Protein AF-A0A2V3ZYX6-F1 (afdb_monomer)

Organism: NCBI:txid2184082

Structure (mmCIF, N/CA/C/O backbone):
data_AF-A0A2V3ZYX6-F1
#
_entry.id   AF-A0A2V3ZYX6-F1
#
loop_
_atom_site.group_PDB
_atom_site.id
_atom_site.type_symbol
_atom_site.label_atom_id
_atom_site.label_alt_id
_atom_site.label_comp_id
_atom_site.label_asym_id
_atom_site.label_entity_id
_atom_site.label_seq_id
_atom_site.pdbx_PDB_ins_code
_atom_site.Cartn_x
_atom_site.Cartn_y
_atom_site.Cartn_z
_atom_site.occupancy
_atom_site.B_iso_or_equiv
_atom_site.auth_seq_id
_atom_site.auth_comp_id
_atom_site.auth_asym_id
_atom_site.auth_atom_id
_atom_site.pdbx_PDB_model_num
ATOM 1 N N . MET A 1 1 ? 13.068 -4.215 -7.784 1.00 69.56 1 MET A N 1
ATOM 2 C CA . MET A 1 1 ? 13.320 -4.412 -6.327 1.00 69.56 1 MET A CA 1
ATOM 3 C C . MET A 1 1 ? 12.025 -4.811 -5.627 1.00 69.56 1 MET A C 1
ATOM 5 O O . MET A 1 1 ? 10.965 -4.370 -6.068 1.00 69.56 1 MET A O 1
ATOM 9 N N . LEU A 1 2 ? 12.092 -5.632 -4.566 1.00 69.88 2 LEU A N 1
ATOM 10 C CA . LEU A 1 2 ? 10.892 -6.103 -3.850 1.00 69.88 2 LEU A CA 1
ATOM 11 C C . LEU A 1 2 ? 10.103 -4.931 -3.239 1.00 69.88 2 LEU A C 1
ATOM 13 O O . LEU A 1 2 ? 8.895 -4.851 -3.429 1.00 69.88 2 LEU A O 1
ATOM 17 N N . ILE A 1 3 ? 10.808 -4.000 -2.589 1.00 81.31 3 ILE A N 1
ATOM 18 C CA . ILE A 1 3 ? 10.275 -2.737 -2.061 1.00 81.31 3 ILE A CA 1
ATOM 19 C C . ILE A 1 3 ? 10.857 -1.600 -2.906 1.00 81.31 3 ILE A C 1
ATOM 21 O O . ILE A 1 3 ? 12.077 -1.477 -3.025 1.00 81.31 3 ILE A O 1
ATOM 25 N N . GLY A 1 4 ? 9.997 -0.803 -3.533 1.00 82.81 4 GLY A N 1
ATOM 26 C CA . GLY A 1 4 ? 10.360 0.393 -4.288 1.00 82.81 4 GLY A CA 1
ATOM 27 C C . GLY A 1 4 ? 10.193 1.681 -3.479 1.00 82.81 4 GLY A C 1
ATOM 28 O O . GLY A 1 4 ? 9.582 1.701 -2.413 1.00 82.81 4 GLY A O 1
ATOM 29 N N . TYR A 1 5 ? 10.686 2.795 -4.026 1.00 86.44 5 TYR A N 1
ATOM 30 C CA . TYR A 1 5 ? 10.572 4.120 -3.399 1.00 86.44 5 TYR A CA 1
ATOM 31 C C . TYR A 1 5 ? 9.124 4.516 -3.083 1.00 86.44 5 TYR A C 1
ATOM 33 O O . TYR A 1 5 ? 8.850 5.081 -2.027 1.00 86.44 5 TYR A O 1
ATOM 41 N N . PHE A 1 6 ? 8.187 4.172 -3.970 1.00 88.06 6 PHE A N 1
ATOM 42 C CA . PHE A 1 6 ? 6.762 4.409 -3.747 1.00 88.06 6 PHE A CA 1
ATOM 43 C C . PHE A 1 6 ? 6.235 3.651 -2.521 1.00 88.06 6 PHE A C 1
ATOM 45 O O . PHE A 1 6 ? 5.490 4.218 -1.727 1.00 88.06 6 PHE A O 1
ATOM 52 N N . ASP A 1 7 ? 6.674 2.407 -2.318 1.00 89.50 7 ASP A N 1
ATOM 53 C CA . ASP A 1 7 ? 6.239 1.584 -1.186 1.00 89.50 7 ASP A CA 1
ATOM 54 C C . ASP A 1 7 ? 6.695 2.187 0.149 1.00 89.50 7 ASP A C 1
ATOM 56 O O . ASP A 1 7 ? 5.927 2.232 1.108 1.00 89.50 7 ASP A O 1
ATOM 60 N N . ILE A 1 8 ? 7.912 2.740 0.194 1.00 90.75 8 ILE A N 1
ATOM 61 C CA . ILE A 1 8 ? 8.442 3.446 1.372 1.00 90.75 8 ILE A CA 1
ATOM 62 C C . ILE A 1 8 ? 7.592 4.683 1.694 1.00 90.75 8 ILE A C 1
ATOM 64 O O . ILE A 1 8 ? 7.268 4.923 2.858 1.00 90.75 8 ILE A O 1
ATOM 68 N N . ILE A 1 9 ? 7.189 5.448 0.674 1.00 92.12 9 ILE A N 1
ATOM 69 C CA . ILE A 1 9 ? 6.326 6.626 0.846 1.00 92.12 9 ILE A CA 1
ATOM 70 C C . ILE A 1 9 ? 4.958 6.214 1.402 1.00 92.12 9 ILE A C 1
ATOM 72 O O . ILE A 1 9 ? 4.474 6.837 2.349 1.00 92.12 9 ILE A O 1
ATOM 76 N N . ILE A 1 10 ? 4.347 5.155 0.860 1.00 91.75 10 ILE A N 1
ATOM 77 C CA . ILE A 1 10 ? 3.053 4.654 1.344 1.00 91.75 10 ILE A CA 1
ATOM 78 C C . ILE A 1 10 ? 3.153 4.162 2.791 1.00 91.75 10 ILE A C 1
ATOM 80 O O . ILE A 1 10 ? 2.279 4.480 3.597 1.00 91.75 10 ILE A O 1
ATOM 84 N N . LEU A 1 11 ? 4.223 3.449 3.154 1.00 91.19 11 LEU A N 1
ATOM 85 C CA . LEU A 1 11 ? 4.458 3.019 4.536 1.00 91.19 11 LEU A CA 1
ATOM 86 C C . LEU A 1 11 ? 4.626 4.212 5.486 1.00 91.19 11 LEU A C 1
ATOM 88 O O . LEU A 1 11 ? 4.026 4.226 6.561 1.00 91.19 11 LEU A O 1
ATOM 92 N N . GLY A 1 12 ? 5.378 5.237 5.079 1.00 91.62 12 GLY A N 1
ATOM 93 C CA . GLY A 1 12 ? 5.529 6.471 5.852 1.00 91.62 12 GLY A CA 1
ATOM 94 C C . GLY A 1 12 ? 4.195 7.191 6.064 1.00 91.62 12 GLY A C 1
ATOM 95 O O . GLY A 1 12 ? 3.852 7.541 7.195 1.00 91.62 12 GLY A O 1
ATOM 96 N N . LEU A 1 13 ? 3.401 7.345 4.999 1.00 91.62 13 LEU A N 1
ATOM 97 C CA . LEU 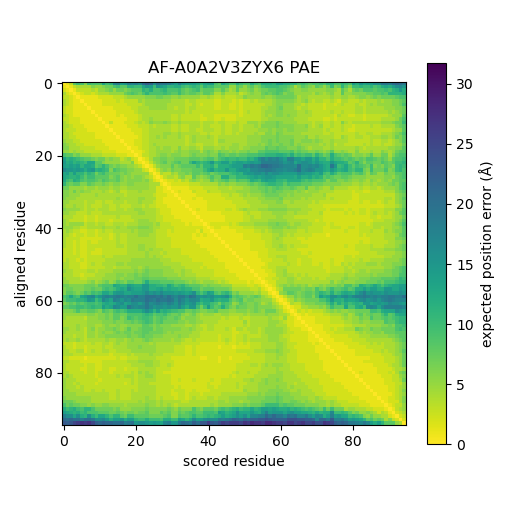A 1 13 ? 2.054 7.915 5.080 1.00 91.62 13 LEU A CA 1
ATOM 98 C C . LEU A 1 13 ? 1.158 7.104 6.015 1.00 91.62 13 LEU A C 1
ATOM 100 O O . LEU A 1 13 ? 0.474 7.684 6.851 1.00 91.62 13 LEU A O 1
ATOM 104 N N . LEU A 1 14 ? 1.186 5.775 5.918 1.00 90.94 14 LEU A N 1
ATOM 105 C CA . LEU A 1 14 ? 0.401 4.886 6.772 1.00 90.94 14 LEU A CA 1
ATOM 106 C C . LEU A 1 14 ? 0.741 5.066 8.257 1.00 90.94 14 LEU A C 1
ATOM 108 O O . LEU A 1 14 ? -0.173 5.111 9.077 1.00 90.94 14 LEU A O 1
ATOM 112 N N . ILE A 1 15 ? 2.019 5.233 8.611 1.00 90.31 15 ILE A N 1
ATOM 113 C CA . ILE A 1 15 ? 2.433 5.511 9.996 1.00 90.31 15 ILE A CA 1
ATOM 114 C C . ILE A 1 15 ? 1.890 6.867 10.459 1.00 90.31 15 ILE A C 1
ATOM 116 O O . ILE A 1 15 ? 1.292 6.956 11.532 1.00 90.31 15 ILE A O 1
ATOM 120 N N . VAL A 1 16 ? 2.046 7.914 9.643 1.00 91.12 16 VAL A N 1
ATOM 121 C CA . VAL A 1 16 ? 1.549 9.263 9.961 1.00 91.12 16 VAL A CA 1
ATOM 122 C C . VAL A 1 16 ? 0.030 9.262 10.139 1.00 91.12 16 VAL A C 1
ATOM 124 O O . VAL A 1 16 ? -0.474 9.815 11.118 1.00 91.12 16 VAL A O 1
ATOM 127 N N . PHE A 1 17 ? -0.705 8.600 9.243 1.00 87.44 17 PHE A N 1
ATOM 128 C CA . PHE A 1 17 ? -2.153 8.443 9.352 1.00 87.44 17 PHE A CA 1
ATOM 129 C C . PHE A 1 17 ? -2.542 7.679 10.617 1.00 87.44 17 PHE A C 1
ATOM 131 O O . PHE A 1 17 ? -3.431 8.135 11.334 1.00 87.44 17 PHE A O 1
ATOM 138 N N . ASN A 1 18 ? -1.851 6.586 10.952 1.00 87.81 18 ASN A N 1
ATOM 139 C CA . ASN A 1 18 ? -2.130 5.859 12.188 1.00 87.81 18 ASN A CA 1
ATOM 140 C C . ASN A 1 18 ? -1.936 6.734 13.429 1.00 87.81 18 ASN A C 1
ATOM 142 O O . ASN A 1 18 ? -2.782 6.697 14.313 1.00 87.81 18 ASN A O 1
ATOM 146 N N . ILE A 1 19 ? -0.893 7.567 13.486 1.00 87.62 19 ILE A N 1
ATOM 147 C CA . ILE A 1 19 ? -0.658 8.479 14.620 1.00 87.62 19 ILE A CA 1
ATOM 148 C C . ILE A 1 19 ? -1.736 9.573 14.687 1.00 87.62 19 ILE A C 1
ATOM 150 O O . ILE A 1 19 ? -2.311 9.815 15.749 1.00 87.62 19 ILE A O 1
ATOM 154 N N . LEU A 1 20 ? -2.035 10.232 13.562 1.00 84.88 20 LEU A N 1
ATOM 155 C CA . LEU A 1 20 ? -2.995 11.343 13.505 1.00 84.88 20 LEU A CA 1
ATOM 156 C C . LEU A 1 20 ? -4.427 10.902 13.814 1.00 84.88 20 LEU A C 1
ATOM 158 O O . LEU A 1 20 ? -5.183 11.626 14.467 1.00 84.88 20 LEU A O 1
ATOM 162 N N . PHE A 1 21 ? -4.810 9.725 13.328 1.00 80.00 21 PHE A N 1
ATOM 163 C CA . PHE A 1 21 ? -6.161 9.201 13.474 1.00 80.0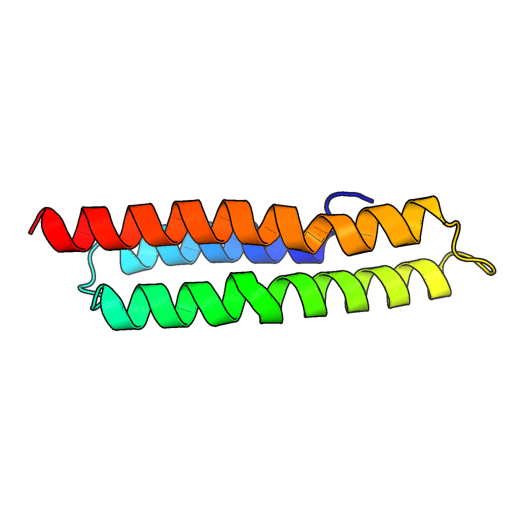0 21 PHE A CA 1
ATOM 164 C C . PHE A 1 21 ? -6.310 8.243 14.659 1.00 80.00 21 PHE A C 1
ATOM 166 O O . PHE A 1 21 ? -7.433 7.837 14.942 1.00 80.00 21 PHE A O 1
ATOM 173 N N . TRP A 1 22 ? -5.243 7.990 15.430 1.00 77.00 22 TRP A N 1
ATOM 174 C CA . TRP A 1 22 ? -5.276 7.133 16.623 1.00 77.00 22 TRP A CA 1
ATOM 175 C C . TRP A 1 22 ? -6.354 7.538 17.632 1.00 77.00 22 TRP A C 1
ATOM 177 O O . TRP A 1 22 ? -6.925 6.697 18.306 1.00 77.00 22 TRP A O 1
ATOM 187 N N . LYS A 1 23 ? -6.644 8.838 17.764 1.0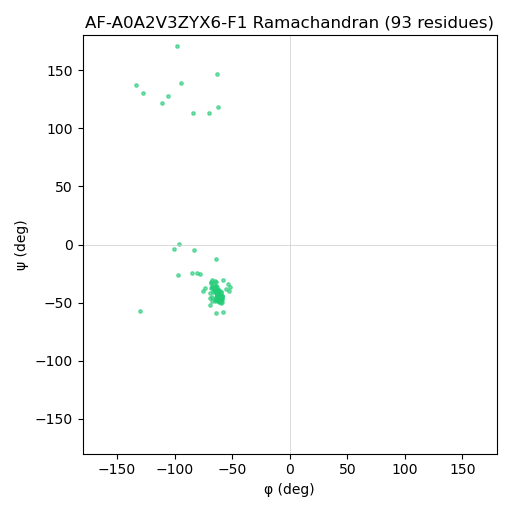0 72.50 23 LYS A N 1
ATOM 188 C CA . LYS A 1 23 ? -7.644 9.350 18.720 1.00 72.50 23 LYS A CA 1
ATOM 189 C C . LYS A 1 23 ? -8.998 9.678 18.087 1.00 72.50 23 LYS A C 1
ATOM 191 O O . LYS A 1 23 ? -9.912 10.098 18.793 1.00 72.50 23 LYS A O 1
ATOM 196 N N . LYS A 1 24 ? -9.137 9.553 16.764 1.00 75.75 24 LYS A N 1
ATOM 197 C CA . LYS A 1 24 ? -10.378 9.888 16.054 1.00 75.75 24 LYS A CA 1
ATOM 198 C C . LYS A 1 24 ? -11.231 8.639 15.875 1.00 75.75 24 LYS A C 1
ATOM 200 O O . LYS A 1 24 ? -10.726 7.581 15.521 1.00 75.75 24 LYS A O 1
ATOM 205 N N . ARG A 1 25 ? -12.546 8.782 16.064 1.00 70.12 25 ARG A N 1
ATOM 206 C CA . ARG A 1 25 ? -13.494 7.710 15.743 1.00 70.12 25 ARG A CA 1
ATOM 207 C C . ARG A 1 25 ? -13.580 7.554 14.231 1.00 70.12 25 ARG A C 1
ATOM 209 O O . ARG A 1 25 ? -14.079 8.441 13.541 1.00 70.12 25 ARG A O 1
ATOM 216 N N . ILE A 1 26 ? -13.103 6.422 13.735 1.00 74.75 26 ILE A N 1
ATOM 217 C CA . ILE A 1 26 ? -13.355 5.966 12.372 1.00 74.75 26 ILE A CA 1
ATOM 218 C C . ILE A 1 26 ? -14.365 4.831 12.484 1.00 74.75 26 ILE A C 1
ATOM 220 O O . ILE A 1 26 ? -14.150 3.897 13.243 1.00 74.75 26 ILE A O 1
ATOM 224 N N . ASN A 1 27 ? -15.461 4.908 11.730 1.00 81.94 27 ASN A N 1
ATOM 225 C CA . ASN A 1 27 ? -16.422 3.811 11.656 1.00 81.94 27 ASN A CA 1
ATOM 226 C C . ASN A 1 27 ? -15.727 2.575 11.068 1.00 81.94 27 ASN A C 1
ATOM 228 O O . ASN A 1 27 ? -15.300 2.617 9.909 1.00 81.94 27 ASN A O 1
ATOM 232 N N . GLY A 1 28 ? -15.650 1.485 11.838 1.00 80.06 28 GLY A N 1
ATOM 233 C CA . GLY A 1 28 ? -14.937 0.270 11.446 1.00 80.06 28 GLY A CA 1
ATOM 234 C C . GLY A 1 28 ? -15.335 -0.275 10.070 1.00 80.06 28 GLY A C 1
ATOM 235 O O . GLY A 1 28 ? -14.465 -0.697 9.310 1.00 80.06 28 GLY A O 1
ATOM 236 N N . LYS A 1 29 ? -16.616 -0.182 9.678 1.00 84.44 29 LYS A N 1
ATOM 237 C CA . LYS A 1 29 ? -17.090 -0.641 8.355 1.00 84.44 29 LYS A CA 1
ATOM 238 C C . LYS A 1 29 ? -16.531 0.203 7.211 1.00 84.44 29 LYS A C 1
ATOM 240 O O . LYS A 1 29 ? -16.074 -0.339 6.208 1.00 84.44 29 LYS A O 1
ATOM 245 N N . ILE A 1 30 ? -16.560 1.526 7.371 1.00 86.06 30 ILE A N 1
ATOM 246 C CA . ILE A 1 30 ? -16.052 2.472 6.369 1.00 86.06 30 ILE A CA 1
ATOM 247 C C . ILE A 1 30 ? -14.526 2.363 6.293 1.00 86.06 30 ILE A C 1
ATOM 249 O O . ILE A 1 30 ? -13.973 2.312 5.198 1.00 86.06 30 ILE A O 1
ATOM 253 N N . GLY A 1 31 ? -13.854 2.252 7.443 1.00 86.19 31 GLY A N 1
ATOM 254 C CA . GLY A 1 31 ? -12.408 2.051 7.519 1.00 86.19 31 GLY A CA 1
ATOM 255 C C . GLY A 1 31 ? -11.960 0.771 6.813 1.00 86.19 31 GLY A C 1
ATOM 256 O O . GLY A 1 31 ? -11.070 0.828 5.970 1.00 86.19 31 GLY A O 1
ATOM 257 N N . CYS A 1 32 ? -12.624 -0.361 7.071 1.00 87.38 32 CYS A N 1
ATOM 258 C CA . CYS A 1 32 ? -12.315 -1.627 6.399 1.00 87.38 32 CYS A CA 1
ATOM 259 C C . CYS A 1 32 ? -12.541 -1.552 4.882 1.00 87.38 32 CYS A C 1
ATOM 261 O O . CYS A 1 32 ? -11.728 -2.074 4.123 1.00 87.38 32 CYS A O 1
ATOM 263 N N . LEU A 1 33 ? -13.602 -0.876 4.423 1.00 90.88 33 LEU A N 1
ATOM 264 C CA . LEU A 1 33 ? -13.871 -0.701 2.991 1.00 90.88 33 LEU A CA 1
ATOM 265 C C . LEU A 1 33 ? -12.776 0.142 2.321 1.00 90.88 33 LEU A C 1
ATOM 267 O O . LEU A 1 33 ? -12.231 -0.263 1.295 1.00 90.88 33 LEU A O 1
ATOM 271 N N . ILE A 1 34 ? -12.403 1.273 2.928 1.00 90.31 34 ILE A N 1
ATOM 272 C CA . ILE A 1 34 ? -11.316 2.133 2.437 1.00 90.31 34 ILE A CA 1
ATOM 273 C C . ILE A 1 34 ? -9.999 1.352 2.379 1.00 90.31 34 ILE A C 1
ATOM 275 O O . ILE A 1 34 ? -9.317 1.384 1.355 1.00 90.31 34 ILE A O 1
ATOM 279 N N . ILE A 1 35 ? -9.660 0.615 3.441 1.00 91.56 35 ILE A N 1
ATOM 280 C CA . ILE A 1 35 ? -8.456 -0.222 3.489 1.00 91.56 35 ILE A CA 1
ATOM 281 C C . ILE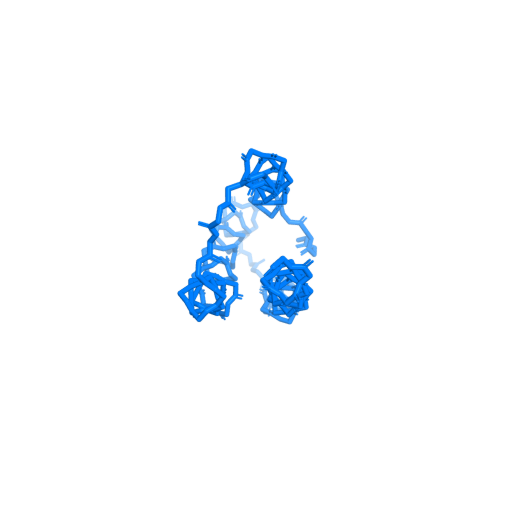 A 1 35 ? -8.501 -1.283 2.386 1.00 91.56 35 ILE A C 1
ATOM 283 O O . ILE A 1 35 ? -7.524 -1.439 1.659 1.00 91.56 35 ILE A O 1
ATOM 287 N N . GLY A 1 36 ? -9.633 -1.965 2.206 1.00 91.38 36 GLY A N 1
ATOM 288 C CA . GLY A 1 36 ? -9.803 -2.983 1.172 1.00 91.38 36 GLY A CA 1
ATOM 289 C C . GLY A 1 36 ? -9.584 -2.440 -0.240 1.00 91.38 36 GLY A C 1
ATOM 290 O O . GLY A 1 36 ? -8.867 -3.052 -1.027 1.00 91.38 36 GLY A O 1
ATOM 291 N N . VAL A 1 37 ? -10.126 -1.264 -0.562 1.00 93.88 37 VAL A N 1
ATOM 292 C CA . VAL A 1 37 ? -9.939 -0.643 -1.885 1.00 93.88 37 VAL A CA 1
ATOM 293 C C . VAL A 1 37 ? -8.496 -0.167 -2.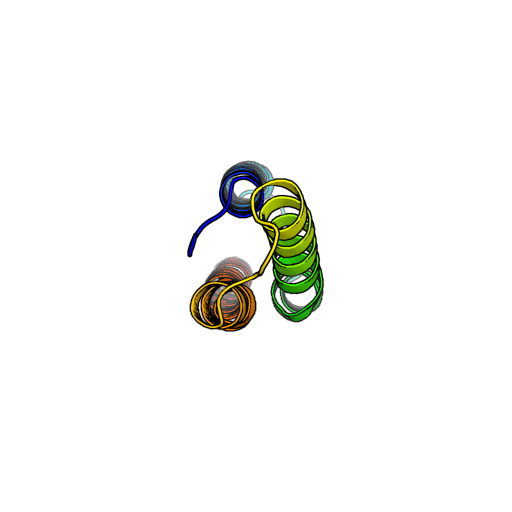079 1.00 93.88 37 VAL A C 1
ATOM 295 O O . VAL A 1 37 ? -7.888 -0.429 -3.122 1.00 93.88 37 VAL A O 1
ATOM 298 N N . LEU A 1 38 ? -7.926 0.505 -1.075 1.00 93.06 38 LEU A N 1
ATOM 299 C CA . LEU A 1 38 ? -6.582 1.073 -1.166 1.00 93.06 38 LEU A CA 1
ATOM 300 C C . LEU A 1 38 ? -5.497 -0.006 -1.203 1.00 93.06 38 LEU A C 1
ATOM 302 O O . LEU A 1 38 ? -4.672 -0.007 -2.112 1.00 93.06 38 LEU A O 1
ATOM 306 N N . PHE A 1 39 ? -5.511 -0.939 -0.254 1.00 93.06 39 PHE A N 1
ATOM 307 C CA . PHE A 1 39 ? -4.493 -1.984 -0.129 1.00 93.06 39 PHE A CA 1
ATOM 308 C C . PHE A 1 39 ? -4.776 -3.198 -1.015 1.00 93.06 39 PHE A C 1
ATOM 310 O O . PHE A 1 39 ? -3.841 -3.895 -1.397 1.00 93.06 39 PHE A O 1
ATOM 317 N N . GLY A 1 40 ? -6.035 -3.449 -1.379 1.00 91.75 40 GLY A N 1
ATOM 318 C CA . GLY A 1 40 ? -6.404 -4.553 -2.265 1.00 91.75 40 GLY A CA 1
ATOM 319 C C . GLY A 1 40 ? -6.076 -4.284 -3.730 1.00 91.75 40 GLY A C 1
ATOM 320 O O . GLY A 1 40 ? -5.613 -5.190 -4.424 1.00 91.75 40 GLY A O 1
ATOM 321 N N . VAL A 1 41 ? -6.299 -3.048 -4.195 1.00 91.06 41 VAL A N 1
ATOM 322 C CA . VAL A 1 41 ? -6.226 -2.709 -5.625 1.00 91.06 41 VAL A CA 1
ATOM 323 C C . VAL A 1 41 ? -5.349 -1.490 -5.887 1.00 91.06 41 VAL A C 1
ATOM 325 O O . VAL A 1 41 ? -4.392 -1.596 -6.650 1.00 91.06 41 VAL A O 1
ATOM 328 N N . ALA A 1 42 ? -5.648 -0.337 -5.280 1.00 93.94 42 ALA A N 1
ATOM 329 C CA . ALA A 1 42 ? -5.049 0.927 -5.712 1.00 93.94 42 ALA A CA 1
ATOM 330 C C . ALA A 1 42 ? -3.525 0.964 -5.506 1.00 93.94 42 ALA A C 1
ATOM 332 O O . ALA A 1 42 ? -2.773 1.120 -6.468 1.00 93.94 42 ALA A O 1
ATOM 333 N N . PHE A 1 43 ? -3.051 0.790 -4.272 1.00 92.56 43 PHE A N 1
ATOM 334 C CA . PHE A 1 43 ? -1.628 0.842 -3.941 1.00 92.56 43 PHE A CA 1
ATOM 335 C C . PHE A 1 43 ? -0.777 -0.219 -4.643 1.00 92.56 43 PHE A C 1
ATOM 337 O O . PHE A 1 43 ? 0.225 0.177 -5.247 1.00 92.56 43 PHE A O 1
ATOM 344 N N . PRO A 1 44 ? -1.139 -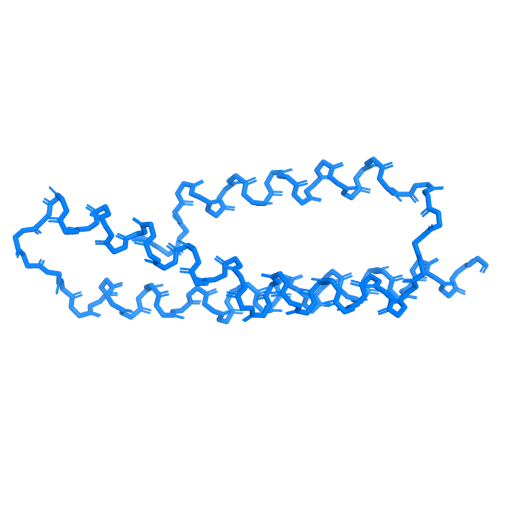1.518 -4.659 1.00 92.25 44 PRO A N 1
ATOM 345 C CA . PRO A 1 44 ? -0.340 -2.496 -5.390 1.00 92.25 44 PRO A CA 1
ATOM 346 C C . PRO A 1 44 ? -0.313 -2.219 -6.899 1.00 92.25 44 PRO A C 1
ATOM 348 O O . PRO A 1 44 ? 0.746 -2.347 -7.516 1.00 92.25 44 PRO A O 1
ATOM 351 N N . TYR A 1 45 ? -1.420 -1.750 -7.490 1.00 92.94 45 TYR A N 1
ATOM 352 C CA . TYR A 1 45 ? -1.466 -1.386 -8.909 1.00 92.94 45 TYR A CA 1
ATOM 353 C C . TYR A 1 45 ? -0.562 -0.192 -9.244 1.00 92.94 45 TYR A C 1
ATOM 355 O O . TYR A 1 45 ? 0.234 -0.262 -10.185 1.00 92.94 45 TYR A O 1
ATOM 363 N N . PHE A 1 46 ? -0.644 0.899 -8.473 1.00 92.81 46 PHE A N 1
ATOM 364 C CA . PHE A 1 46 ? 0.216 2.068 -8.686 1.00 92.81 46 PHE A CA 1
ATOM 365 C C . PHE A 1 46 ? 1.688 1.730 -8.451 1.00 92.81 46 PHE A C 1
ATOM 367 O O . PHE A 1 46 ? 2.537 2.109 -9.258 1.00 92.81 46 PHE A O 1
ATOM 374 N N . SER A 1 47 ? 1.983 0.957 -7.407 1.00 91.50 47 SER A N 1
ATOM 375 C CA . SER A 1 47 ? 3.338 0.504 -7.115 1.00 91.50 47 SER A CA 1
ATOM 376 C C . SER A 1 47 ? 3.930 -0.326 -8.262 1.00 91.50 47 SER A C 1
ATOM 378 O O . SER A 1 47 ? 5.045 -0.052 -8.714 1.00 91.50 47 SER A O 1
ATOM 380 N N . MET A 1 48 ? 3.160 -1.279 -8.802 1.00 90.94 48 MET A N 1
ATOM 381 C CA . MET A 1 48 ? 3.544 -2.066 -9.976 1.00 90.94 48 MET A CA 1
ATOM 382 C C . MET A 1 48 ? 3.811 -1.170 -11.191 1.00 90.94 48 MET A C 1
ATOM 384 O O . MET A 1 48 ? 4.852 -1.298 -11.834 1.00 90.94 48 MET A O 1
ATOM 388 N N . LYS A 1 49 ? 2.894 -0.249 -11.513 1.00 91.31 49 LYS A N 1
ATOM 389 C CA . LYS A 1 49 ? 3.034 0.657 -12.664 1.00 91.31 49 LYS A CA 1
ATOM 390 C C . LYS A 1 49 ? 4.291 1.516 -12.573 1.00 91.31 49 LYS A C 1
ATOM 392 O O . LYS A 1 49 ? 5.014 1.616 -13.560 1.00 91.31 49 LYS A O 1
ATOM 397 N N . ILE A 1 50 ? 4.558 2.108 -11.410 1.00 90.44 50 ILE A N 1
ATOM 398 C CA . ILE A 1 50 ? 5.727 2.970 -11.195 1.00 90.44 50 ILE A CA 1
ATOM 399 C C . ILE A 1 50 ? 7.023 2.172 -11.365 1.00 90.44 50 ILE A C 1
ATOM 401 O O . ILE A 1 50 ? 7.931 2.626 -12.058 1.00 90.44 50 ILE A O 1
ATOM 405 N N . GLU A 1 51 ? 7.103 0.967 -10.797 1.00 88.50 51 GLU A N 1
ATOM 406 C CA . GLU A 1 51 ? 8.302 0.132 -10.933 1.00 88.50 51 GLU A CA 1
ATOM 407 C C . GLU A 1 51 ? 8.501 -0.364 -12.366 1.00 88.50 51 GLU A C 1
ATOM 409 O O . GLU A 1 51 ? 9.634 -0.394 -12.831 1.00 88.50 51 GLU A O 1
ATOM 414 N N . LEU A 1 52 ? 7.433 -0.700 -13.096 1.00 87.94 52 LEU A N 1
ATOM 415 C CA . LEU A 1 52 ? 7.545 -1.084 -14.506 1.00 87.94 52 LEU A CA 1
ATOM 416 C C . LEU A 1 52 ? 8.027 0.077 -15.381 1.00 87.94 52 LEU A C 1
ATOM 418 O O . LEU A 1 52 ? 8.846 -0.135 -16.272 1.00 87.94 52 LEU A O 1
ATOM 422 N N . ILE A 1 53 ? 7.551 1.300 -15.125 1.00 88.94 53 ILE A N 1
ATOM 423 C CA . ILE A 1 53 ? 8.024 2.502 -15.827 1.00 88.94 53 ILE A CA 1
ATOM 424 C C . ILE A 1 53 ? 9.509 2.734 -15.525 1.00 88.94 53 ILE A C 1
ATOM 426 O O . ILE A 1 53 ? 10.289 2.929 -16.455 1.00 88.94 53 ILE A O 1
ATOM 430 N N . ARG A 1 54 ? 9.911 2.638 -14.250 1.00 87.12 54 ARG A N 1
ATOM 431 C CA . ARG A 1 54 ? 11.313 2.757 -13.825 1.00 87.12 54 ARG A CA 1
ATOM 432 C C . ARG A 1 54 ? 12.193 1.692 -14.481 1.00 87.12 54 ARG A C 1
ATOM 434 O O . ARG A 1 54 ? 13.196 2.026 -15.102 1.00 87.12 54 ARG A O 1
ATOM 441 N N . ALA A 1 55 ? 11.785 0.427 -14.411 1.00 84.38 55 ALA A N 1
ATOM 442 C CA . ALA A 1 55 ? 12.526 -0.690 -14.983 1.00 84.38 55 ALA A CA 1
ATOM 443 C C . ALA A 1 55 ? 12.682 -0.556 -16.504 1.00 84.38 55 ALA A C 1
ATOM 445 O O . ALA A 1 55 ? 13.762 -0.817 -17.019 1.00 84.38 55 ALA A O 1
ATOM 446 N N . LYS A 1 56 ? 11.645 -0.090 -17.214 1.00 85.38 56 LYS A N 1
ATOM 447 C CA . LYS A 1 56 ? 11.712 0.169 -18.660 1.00 85.38 56 LYS A CA 1
ATOM 448 C C . LYS A 1 56 ? 12.637 1.338 -19.017 1.00 85.38 56 LYS A C 1
ATOM 450 O O . LYS A 1 56 ? 13.198 1.351 -20.104 1.00 85.38 56 LYS A O 1
ATOM 455 N N . SER A 1 57 ? 12.763 2.336 -18.141 1.00 84.62 57 SER A N 1
ATOM 456 C CA . SER A 1 57 ? 13.682 3.462 -18.360 1.00 84.62 57 SER A CA 1
ATOM 457 C C . SER A 1 57 ? 15.145 3.122 -18.070 1.00 84.62 57 SER A C 1
ATOM 459 O O . SER A 1 57 ? 16.033 3.761 -18.619 1.00 84.62 57 SER A O 1
ATOM 461 N N . GLU A 1 58 ? 15.386 2.133 -17.208 1.00 81.62 58 GLU A N 1
ATOM 462 C CA . GLU A 1 58 ? 16.721 1.753 -16.733 1.00 81.62 58 GLU A CA 1
ATOM 463 C C . GLU A 1 58 ? 17.306 0.572 -17.529 1.00 81.62 58 GLU A C 1
ATOM 465 O O . GLU A 1 58 ? 18.523 0.466 -17.666 1.00 81.62 58 GLU A O 1
ATOM 470 N N . TYR A 1 59 ? 16.453 -0.285 -18.104 1.00 79.06 59 TYR A N 1
ATOM 471 C CA . TYR A 1 59 ? 16.854 -1.478 -18.852 1.00 79.06 59 TYR A CA 1
ATOM 472 C C . TYR A 1 59 ? 16.092 -1.607 -20.179 1.00 79.06 59 TYR A C 1
ATOM 474 O O . TYR A 1 59 ? 14.872 -1.452 -20.226 1.00 79.06 59 TYR A O 1
ATOM 482 N N . GLU A 1 60 ? 16.802 -1.974 -21.251 1.00 73.88 60 GLU A N 1
ATOM 483 C CA . GLU A 1 60 ? 16.220 -2.244 -22.581 1.00 73.88 60 GLU A CA 1
ATOM 484 C C . GLU A 1 60 ? 15.276 -3.461 -22.581 1.00 73.88 60 GLU A C 1
ATOM 486 O O . GLU A 1 60 ? 14.287 -3.493 -23.314 1.00 73.88 60 GLU A O 1
ATOM 491 N N . MET A 1 61 ? 15.552 -4.449 -21.722 1.00 75.69 61 MET A N 1
ATOM 492 C CA . MET A 1 61 ? 14.713 -5.626 -21.499 1.00 75.69 61 MET A CA 1
ATOM 493 C C . MET A 1 61 ? 14.405 -5.800 -20.012 1.00 75.69 61 MET A C 1
ATOM 495 O O . MET A 1 61 ? 15.296 -5.793 -19.165 1.00 75.69 61 MET A O 1
ATOM 499 N N . ILE A 1 62 ? 13.122 -5.992 -19.699 1.00 77.00 62 ILE A N 1
ATOM 500 C CA . ILE A 1 62 ? 12.661 -6.304 -18.345 1.00 77.00 62 ILE A CA 1
ATOM 501 C C . ILE A 1 62 ? 12.806 -7.813 -18.132 1.00 77.00 62 ILE A C 1
ATOM 503 O O . ILE A 1 62 ? 12.098 -8.596 -18.760 1.00 77.00 62 ILE A O 1
ATOM 507 N N . ASP A 1 63 ? 13.703 -8.210 -17.232 1.00 81.88 63 ASP A N 1
ATOM 508 C CA . ASP A 1 63 ? 13.869 -9.610 -16.829 1.00 81.88 63 ASP A CA 1
ATOM 509 C C . ASP A 1 63 ? 12.592 -10.163 -16.154 1.00 81.88 63 ASP A C 1
ATOM 511 O O . ASP A 1 63 ? 11.877 -9.450 -15.437 1.00 81.88 63 ASP A O 1
ATOM 515 N N . GLY A 1 64 ? 12.316 -11.456 -16.343 1.00 83.62 64 GLY A N 1
ATOM 516 C CA . GLY A 1 64 ? 11.174 -12.168 -15.768 1.00 83.62 64 GLY A CA 1
ATOM 517 C C . GLY A 1 64 ? 11.135 -12.105 -14.238 1.00 83.62 64 GLY A C 1
ATOM 518 O O . GLY A 1 64 ? 10.054 -12.031 -13.651 1.00 83.62 64 GLY A O 1
ATOM 519 N N . PHE A 1 65 ? 12.294 -12.019 -13.579 1.00 82.06 65 PHE A N 1
ATOM 520 C CA . PHE A 1 65 ? 12.359 -11.789 -12.134 1.00 82.06 65 PHE A CA 1
ATOM 521 C C . PHE A 1 65 ? 11.806 -10.418 -11.723 1.00 82.06 65 PHE A C 1
ATOM 523 O O . PHE A 1 65 ? 11.126 -10.314 -10.704 1.00 82.06 65 PHE A O 1
ATOM 530 N N . ASN A 1 66 ? 12.009 -9.365 -12.519 1.00 83.50 66 ASN A N 1
ATOM 531 C CA . ASN A 1 66 ? 11.440 -8.043 -12.231 1.00 83.50 66 ASN A CA 1
ATOM 532 C C . ASN A 1 66 ? 9.907 -8.044 -12.365 1.00 83.50 66 ASN A C 1
ATOM 534 O O . ASN A 1 66 ? 9.212 -7.421 -11.557 1.00 83.50 66 ASN A O 1
ATOM 538 N N . LEU A 1 67 ? 9.373 -8.785 -13.339 1.00 83.81 67 LEU A N 1
ATOM 539 C CA . LEU A 1 67 ? 7.932 -9.032 -13.487 1.00 83.81 67 LEU A CA 1
ATOM 540 C C . LEU A 1 67 ? 7.356 -9.814 -12.297 1.00 83.81 67 LEU A C 1
ATOM 542 O O . LEU A 1 67 ? 6.297 -9.469 -11.765 1.00 83.81 67 LEU A O 1
ATOM 546 N N . LEU A 1 68 ? 8.079 -10.828 -11.823 1.00 86.50 68 LEU A N 1
ATOM 547 C CA . LEU A 1 68 ? 7.691 -11.579 -10.634 1.00 86.50 68 LEU A CA 1
ATOM 548 C C . LEU A 1 68 ? 7.665 -10.675 -9.393 1.00 86.50 68 LEU A C 1
ATOM 550 O O . LEU A 1 68 ? 6.664 -10.637 -8.679 1.00 86.50 68 LEU A O 1
ATOM 554 N N . TYR A 1 69 ? 8.722 -9.890 -9.160 1.00 84.19 69 TYR A N 1
ATOM 555 C CA . TYR A 1 69 ? 8.803 -8.994 -8.003 1.00 84.19 69 TYR A CA 1
ATOM 556 C C . TYR A 1 69 ? 7.748 -7.891 -8.024 1.00 84.19 69 TYR A C 1
ATOM 558 O O . TYR A 1 69 ? 7.227 -7.539 -6.969 1.00 84.19 69 TYR A O 1
ATOM 566 N N . THR A 1 70 ? 7.399 -7.365 -9.198 1.00 86.56 70 THR A N 1
ATOM 567 C CA . THR A 1 70 ? 6.312 -6.383 -9.326 1.00 86.56 70 THR A CA 1
ATOM 568 C C . THR A 1 70 ? 4.942 -6.997 -9.048 1.00 86.56 70 THR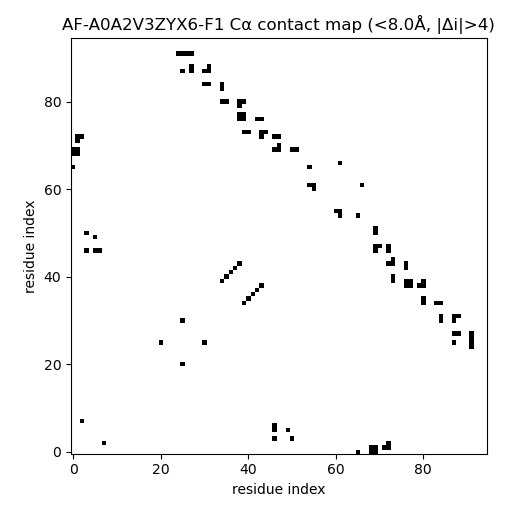 A C 1
ATOM 570 O O . THR A 1 70 ? 4.102 -6.343 -8.434 1.00 86.56 70 THR A O 1
ATOM 573 N N . THR A 1 71 ? 4.737 -8.268 -9.394 1.00 86.88 71 THR A N 1
ATOM 574 C CA . THR A 1 71 ? 3.495 -8.997 -9.087 1.00 86.88 71 THR A CA 1
ATOM 575 C C . THR A 1 71 ? 3.394 -9.358 -7.600 1.00 86.88 71 THR A C 1
ATOM 577 O O . THR A 1 71 ? 2.327 -9.230 -7.000 1.00 86.88 71 THR A O 1
ATOM 580 N N . LEU A 1 72 ? 4.511 -9.719 -6.956 1.00 89.25 72 LEU A N 1
ATOM 581 C CA . LEU A 1 72 ? 4.573 -10.021 -5.517 1.00 89.25 72 LEU A CA 1
ATOM 582 C C . LEU A 1 72 ? 4.241 -8.822 -4.612 1.00 89.2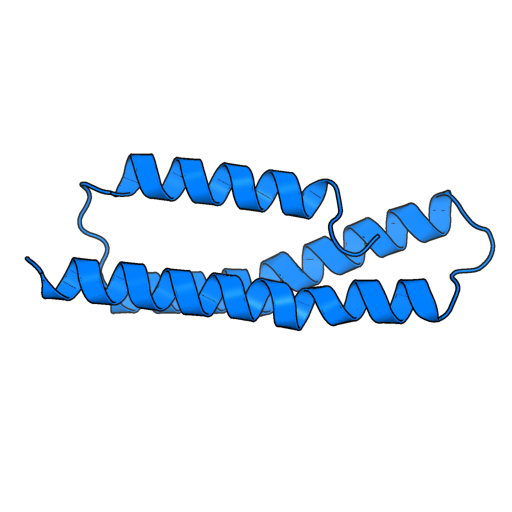5 72 LEU A C 1
ATOM 584 O O . LEU A 1 72 ? 3.964 -9.006 -3.424 1.00 89.25 72 LEU A O 1
ATOM 588 N N . ARG A 1 73 ? 4.190 -7.604 -5.161 1.00 89.12 73 ARG A N 1
ATOM 589 C CA . ARG A 1 73 ? 3.719 -6.427 -4.423 1.00 89.12 73 ARG A CA 1
ATOM 590 C C . ARG A 1 73 ? 2.250 -6.545 -4.024 1.00 89.12 73 ARG A C 1
ATOM 592 O O . ARG A 1 73 ? 1.900 -6.080 -2.947 1.00 89.12 73 ARG A O 1
ATOM 599 N N . PHE A 1 74 ? 1.406 -7.211 -4.815 1.00 91.69 74 PHE A N 1
ATOM 600 C CA . PHE A 1 74 ? -0.004 -7.430 -4.462 1.00 91.69 74 PHE A CA 1
ATOM 601 C C . PHE A 1 74 ? -0.150 -8.181 -3.128 1.00 91.69 74 PHE A C 1
ATOM 603 O O . PHE A 1 74 ? -0.695 -7.594 -2.191 1.00 91.69 74 PHE A O 1
ATOM 610 N N . PRO A 1 75 ? 0.415 -9.398 -2.970 1.00 92.50 75 PRO A N 1
ATOM 611 C CA . PRO A 1 75 ? 0.444 -10.086 -1.682 1.00 92.50 75 PRO A CA 1
ATOM 612 C C . PRO A 1 75 ? 1.016 -9.246 -0.535 1.00 92.50 75 PRO A C 1
ATOM 614 O O . PRO A 1 75 ? 0.480 -9.280 0.570 1.00 92.50 75 PRO A O 1
ATOM 617 N N . MET A 1 76 ? 2.076 -8.466 -0.784 1.00 92.50 76 MET A N 1
ATOM 618 C CA . MET A 1 76 ? 2.674 -7.603 0.240 1.00 92.50 76 MET A CA 1
ATOM 619 C C . MET A 1 76 ? 1.676 -6.550 0.746 1.00 92.50 76 MET A C 1
ATOM 621 O O . MET A 1 76 ? 1.477 -6.418 1.954 1.00 92.50 76 MET A O 1
ATOM 625 N N . TYR A 1 77 ? 1.009 -5.833 -0.162 1.00 93.62 77 TYR A N 1
ATOM 626 C CA . TYR A 1 77 ? 0.000 -4.837 0.204 1.00 93.62 77 TYR A CA 1
ATOM 627 C C . TYR A 1 77 ? -1.227 -5.463 0.863 1.00 93.62 77 TYR A C 1
ATOM 629 O O . TYR A 1 77 ? -1.769 -4.875 1.797 1.00 93.62 77 TYR A O 1
ATOM 637 N N . TRP A 1 78 ? -1.635 -6.664 0.450 1.00 94.38 78 TRP A N 1
ATOM 638 C CA . TRP A 1 78 ? -2.734 -7.382 1.095 1.00 94.38 78 TRP A CA 1
ATOM 639 C C . TRP A 1 78 ? -2.419 -7.730 2.546 1.00 94.38 78 TRP A C 1
ATOM 641 O O . TRP A 1 78 ? -3.265 -7.509 3.408 1.00 94.38 78 TRP A O 1
ATOM 651 N N . LEU A 1 79 ? -1.202 -8.198 2.846 1.00 94.12 79 LEU A N 1
ATOM 652 C CA . LEU A 1 79 ? -0.786 -8.470 4.227 1.00 94.12 79 LEU A CA 1
ATOM 653 C C . LEU A 1 79 ? -0.845 -7.204 5.092 1.00 94.12 79 LEU A C 1
ATOM 655 O O . LEU A 1 79 ? -1.395 -7.236 6.193 1.00 94.12 79 LEU A O 1
ATOM 659 N N . ILE A 1 80 ? -0.350 -6.074 4.576 1.00 93.25 80 ILE A N 1
ATOM 660 C CA . ILE A 1 80 ? -0.416 -4.782 5.277 1.00 93.25 80 ILE A CA 1
ATOM 661 C C . ILE A 1 80 ? -1.876 -4.347 5.471 1.00 93.25 80 ILE A C 1
ATOM 663 O O . ILE A 1 80 ? -2.255 -3.914 6.559 1.00 93.25 80 ILE A O 1
ATOM 667 N N . GLY A 1 81 ? -2.709 -4.492 4.438 1.00 93.38 81 GLY A N 1
ATOM 668 C CA . GLY A 1 81 ? -4.131 -4.163 4.485 1.00 93.38 81 GLY A CA 1
ATOM 669 C C . GLY A 1 81 ? -4.899 -5.000 5.509 1.00 93.38 81 GLY A C 1
ATOM 670 O O . GLY A 1 81 ? -5.687 -4.451 6.273 1.00 93.38 81 GLY A O 1
ATOM 671 N N . ILE A 1 82 ? -4.632 -6.306 5.590 1.00 93.50 82 ILE A N 1
ATOM 672 C CA . ILE A 1 82 ? -5.238 -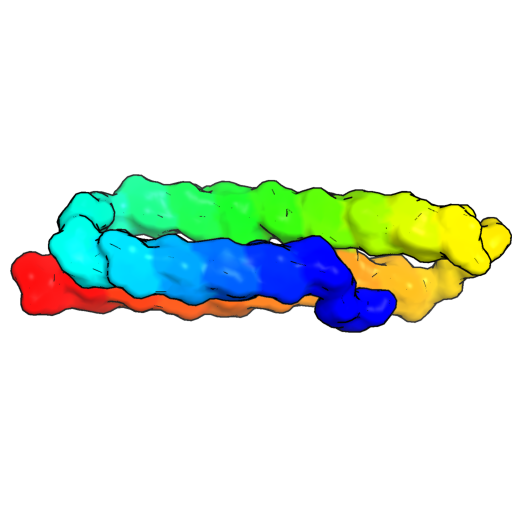7.200 6.589 1.00 93.50 82 ILE A CA 1
ATOM 673 C C . ILE A 1 82 ? -4.853 -6.753 8.001 1.00 93.50 82 ILE A C 1
ATOM 675 O O . ILE A 1 82 ? -5.732 -6.595 8.847 1.00 93.50 82 ILE A O 1
ATOM 679 N N . LEU A 1 83 ? -3.566 -6.483 8.247 1.00 92.75 83 LEU A N 1
ATOM 680 C CA . LEU A 1 83 ? -3.101 -5.982 9.544 1.00 92.75 83 LEU A CA 1
ATOM 681 C C . LEU A 1 83 ? -3.786 -4.663 9.918 1.00 92.75 83 LEU A C 1
ATOM 683 O O . LEU A 1 83 ? -4.263 -4.519 11.041 1.00 92.75 83 LEU A O 1
ATOM 687 N N . GLN A 1 84 ? -3.906 -3.728 8.973 1.00 91.00 84 GLN A N 1
ATOM 688 C CA . GLN A 1 84 ? -4.602 -2.464 9.213 1.00 91.00 84 GLN A CA 1
ATOM 689 C C . GLN A 1 84 ? -6.095 -2.649 9.476 1.00 91.00 84 GLN A C 1
ATOM 691 O O . GLN A 1 84 ? -6.652 -2.008 10.365 1.00 91.00 84 GLN A O 1
ATOM 696 N N . SER A 1 85 ? -6.750 -3.554 8.751 1.00 89.62 85 SER A N 1
ATOM 697 C CA . SER A 1 85 ? -8.161 -3.862 8.974 1.00 89.62 85 SER A CA 1
ATOM 698 C C . SER A 1 85 ? -8.394 -4.434 10.374 1.00 89.62 85 SER A C 1
ATOM 700 O O . SER A 1 85 ? -9.367 -4.059 11.027 1.00 89.62 85 SER A O 1
ATOM 702 N N . ILE A 1 86 ? -7.493 -5.300 10.853 1.00 89.88 86 ILE A N 1
ATOM 703 C CA . ILE A 1 86 ? -7.538 -5.841 12.217 1.00 89.88 86 ILE A CA 1
ATOM 704 C C . ILE A 1 86 ? -7.355 -4.717 13.240 1.00 89.88 86 ILE A C 1
ATOM 706 O O . ILE A 1 86 ? -8.131 -4.641 14.189 1.00 89.88 86 ILE A O 1
ATOM 710 N N . LEU A 1 87 ? -6.383 -3.819 13.041 1.00 87.75 87 LEU A N 1
ATOM 711 C CA . LEU A 1 87 ? -6.145 -2.688 13.945 1.00 87.75 87 LEU A CA 1
ATOM 712 C C . LEU A 1 87 ? -7.367 -1.769 14.053 1.00 87.75 87 LEU A C 1
ATOM 714 O O . LEU A 1 87 ? -7.784 -1.437 15.162 1.00 87.75 87 LEU A O 1
ATOM 718 N N . VAL A 1 88 ? -7.977 -1.407 12.921 1.00 86.56 88 VAL A N 1
ATOM 719 C CA . VAL A 1 88 ? -9.192 -0.580 12.904 1.00 86.56 88 VAL A CA 1
ATOM 720 C C . VAL A 1 88 ? -10.347 -1.286 13.611 1.00 86.56 88 VAL A C 1
ATOM 722 O O . VAL A 1 88 ? -11.051 -0.658 14.398 1.00 86.56 88 VAL A O 1
ATOM 725 N N . HIS A 1 89 ? -10.529 -2.588 13.381 1.00 84.12 89 HIS A N 1
ATOM 726 C CA . HIS A 1 89 ? -11.597 -3.352 14.025 1.00 84.12 89 HIS A CA 1
ATOM 727 C C . HIS A 1 89 ? -11.399 -3.496 15.543 1.00 84.12 89 HIS A C 1
ATOM 729 O O . HIS A 1 89 ? -12.356 -3.363 16.303 1.00 84.12 89 HIS A O 1
ATOM 735 N N . LEU A 1 90 ? -10.167 -3.741 16.000 1.00 83.38 90 LEU A N 1
ATOM 736 C CA . LEU A 1 90 ? -9.849 -3.803 17.429 1.00 83.38 90 LEU A CA 1
ATOM 737 C C . LEU A 1 90 ? -10.100 -2.458 18.112 1.00 83.38 90 LEU A C 1
ATOM 739 O O . LEU A 1 90 ? -10.699 -2.425 19.184 1.00 83.38 90 LEU A O 1
ATOM 743 N N . HIS A 1 91 ? -9.698 -1.357 17.475 1.00 78.75 91 HIS A N 1
ATOM 744 C CA . HIS A 1 91 ? -9.882 -0.019 18.026 1.00 78.75 91 HIS A CA 1
ATOM 745 C C . HIS A 1 91 ? -11.360 0.411 18.085 1.00 78.75 91 HIS A C 1
ATOM 747 O O . HIS A 1 91 ? -11.753 1.104 19.020 1.00 78.75 91 HIS A O 1
ATOM 753 N N . ASP A 1 92 ? -12.186 -0.043 17.136 1.00 75.12 92 ASP A N 1
ATOM 754 C CA . ASP A 1 92 ? -13.646 0.148 17.146 1.00 75.12 92 ASP A CA 1
ATOM 755 C C . ASP A 1 92 ? -14.327 -0.635 18.286 1.00 75.12 92 ASP A C 1
ATOM 757 O O . ASP A 1 92 ? -15.273 -0.143 18.885 1.00 75.12 92 ASP A O 1
ATOM 761 N N . LYS A 1 93 ? -13.827 -1.833 18.631 1.00 63.38 93 LYS A N 1
ATOM 762 C CA . LYS A 1 93 ? -14.415 -2.701 19.672 1.00 63.38 93 LYS A CA 1
ATOM 763 C C . LYS A 1 93 ? -14.032 -2.310 21.107 1.00 63.38 93 LYS A C 1
ATOM 765 O O . LYS A 1 93 ? -14.725 -2.692 22.046 1.00 63.38 93 LYS A O 1
ATOM 770 N N . GLN A 1 94 ? -12.902 -1.630 21.290 1.00 59.09 94 GLN A N 1
ATOM 771 C CA . GLN A 1 94 ? -12.338 -1.326 22.610 1.00 59.09 94 GLN A CA 1
ATOM 772 C C . GLN A 1 94 ? -12.946 -0.073 23.274 1.00 59.09 94 GLN A C 1
ATOM 774 O O . GLN A 1 94 ? -12.611 0.207 24.424 1.00 59.09 94 GLN A O 1
ATOM 779 N N . ASN A 1 95 ? -13.826 0.657 22.575 1.00 49.22 95 ASN A N 1
ATOM 780 C CA . ASN A 1 95 ? -14.467 1.895 23.035 1.00 49.22 95 ASN A CA 1
ATOM 781 C C . ASN A 1 95 ? -15.994 1.836 22.960 1.00 49.22 95 ASN A C 1
ATOM 783 O O . ASN A 1 95 ? -16.517 1.496 21.878 1.00 49.22 95 ASN A O 1
#

Radius of gyration: 15.6 Å; Cα contacts (8 Å, |Δi|>4): 63; chains: 1; bounding box: 34×24×46 Å

Sequence (95 aa):
MLIGYFDIIILGLLIVFNILFWKKRINGKIGCLIIGVLFGVAFPYFSMKIELIRAKSEYEMIDGFNLLYTTLRFPMYWLIGILQSILVHLHDKQN

Foldseek 3Di:
DLADPLNVVVVVVVVVCCVVCVPPDDDLVVQLVVLCPCLQPPSLPVQLVVQVVVQVVVDVDDDPVSVVSSVVSNVVSVVVSVVSSVVSVVSNVVD

Secondary structure (DSSP, 8-state):
--S-HHHHHHHHHHHHHHHHHTTS---HHHHHHHHHHIIIIIHHHHHHHHHHHHHHHH-SS--HHHHHHHHTHHHHHHHHHHHHHHHHHHHHHT-

pLDDT: mean 85.79, std 8.07, range [49.22, 94.38]

Solvent-accessible surface area (backbone atoms only — not comparable to full-atom values): 5211 Å² total; per-residue (Å²): 110,78,75,46,75,63,51,54,51,52,53,54,48,50,53,52,49,50,64,72,45,67,84,52,93,62,60,41,69,61,51,38,51,53,38,48,50,40,24,65,46,50,51,28,52,53,47,29,51,53,49,52,54,50,45,58,74,76,32,100,68,79,52,69,66,57,56,49,34,41,56,52,30,40,63,53,30,38,55,54,29,52,55,52,40,50,52,45,45,52,60,47,70,76,106

Mean predicted aligned error: 5.34 Å